Protein AF-A0A0A9DTB9-F1 (afdb_monomer_lite)

pLDDT: mean 77.85, std 17.96, range [36.03, 94.81]

Secondary structure (DSSP, 8-state):
---------HHHHHHHHHHHHHTT-HHHHHHHHHHHHHTT----HHHHHHHHHHHHHTT-HHHHHHHHHHHHHTTPPPPHHHHHHHHHHHHHHTS------------------PPPP--

Sequence (119 aa):
MINLKIGLTKEVYSSMICSYVKQGKLTEAESTFSSMKESSCFPDALTYTAMIKAYNDGGSWRRAWDLFKEMEGNGIQPDAIVCSSLMEALNKGSKPEKGPSVDGIHERETNSIEPAGLF

Structure (mmCIF, N/CA/C/O backbone):
data_AF-A0A0A9DTB9-F1
#
_entry.id   AF-A0A0A9DTB9-F1
#
loop_
_atom_site.group_PDB
_atom_site.id
_atom_site.type_symbol
_atom_site.label_atom_id
_atom_site.label_alt_id
_atom_site.label_comp_id
_atom_site.label_asym_id
_atom_site.label_entity_id
_atom_site.label_seq_id
_atom_site.pdbx_PDB_ins_code
_atom_site.Cartn_x
_atom_site.Cartn_y
_atom_site.Cartn_z
_atom_site.occupancy
_atom_site.B_iso_or_equiv
_atom_site.auth_seq_id
_atom_site.auth_comp_id
_atom_site.auth_asym_id
_atom_site.auth_atom_id
_atom_site.pdbx_PDB_model_num
ATOM 1 N N . MET A 1 1 ? 2.071 12.360 25.143 1.00 36.03 1 MET A N 1
ATOM 2 C CA . MET A 1 1 ? 1.745 11.622 23.903 1.00 36.03 1 MET A CA 1
ATOM 3 C C . MET A 1 1 ? 0.242 11.427 23.885 1.00 36.03 1 MET A C 1
ATOM 5 O O . MET A 1 1 ? -0.281 10.769 24.772 1.00 36.03 1 MET A O 1
ATOM 9 N N . ILE A 1 2 ? -0.462 12.107 22.985 1.00 39.75 2 ILE A N 1
ATOM 10 C CA . ILE A 1 2 ? -1.927 12.058 22.911 1.00 39.75 2 ILE A CA 1
ATOM 11 C C . ILE A 1 2 ? -2.345 10.689 22.364 1.00 39.75 2 ILE A C 1
ATOM 13 O O . ILE A 1 2 ? -2.246 10.437 21.169 1.00 39.75 2 ILE A O 1
ATOM 17 N N . ASN A 1 3 ? -2.777 9.796 23.257 1.00 39.53 3 ASN A N 1
ATOM 18 C CA . ASN A 1 3 ? -3.479 8.564 22.905 1.00 39.53 3 ASN A CA 1
ATOM 19 C C . ASN A 1 3 ? -4.946 8.927 22.651 1.00 39.53 3 ASN A C 1
ATOM 21 O O . ASN A 1 3 ? -5.807 8.800 23.519 1.00 39.53 3 ASN A O 1
ATOM 25 N N . LEU A 1 4 ? -5.210 9.491 21.476 1.00 44.91 4 LEU A N 1
ATOM 26 C CA . LEU A 1 4 ? -6.570 9.740 21.030 1.00 44.91 4 LEU A CA 1
ATOM 27 C C . LEU A 1 4 ? -7.071 8.464 20.362 1.00 44.91 4 LEU A C 1
ATOM 29 O O . LEU A 1 4 ? -6.733 8.181 19.218 1.00 44.91 4 LEU A O 1
ATOM 33 N N . LYS A 1 5 ? -7.929 7.729 21.080 1.00 47.00 5 LYS A N 1
ATOM 34 C CA . LYS A 1 5 ? -8.893 6.749 20.543 1.00 47.00 5 LYS A CA 1
ATOM 35 C C . LYS A 1 5 ? -9.927 7.414 19.610 1.00 47.00 5 LYS A C 1
ATOM 37 O O . LYS A 1 5 ? -11.109 7.087 19.641 1.00 47.00 5 LYS A O 1
ATOM 42 N N . ILE A 1 6 ? -9.510 8.387 18.805 1.00 53.94 6 ILE A N 1
ATOM 43 C CA . ILE A 1 6 ? -10.270 8.791 17.633 1.00 53.94 6 ILE A CA 1
ATOM 44 C C . ILE A 1 6 ? -9.983 7.677 16.635 1.00 53.94 6 ILE A C 1
ATOM 46 O O . ILE A 1 6 ? -8.832 7.507 16.239 1.00 53.94 6 ILE A O 1
ATOM 50 N N . GLY A 1 7 ? -10.992 6.873 16.296 1.00 59.19 7 GLY A N 1
ATOM 51 C CA . GLY A 1 7 ? -10.863 5.927 15.192 1.00 59.19 7 GLY A CA 1
ATOM 52 C C . GLY A 1 7 ? -10.369 6.705 13.979 1.00 59.19 7 GLY A C 1
ATOM 53 O O . GLY A 1 7 ? -11.055 7.617 13.517 1.00 59.19 7 GLY A O 1
ATOM 54 N N . LEU A 1 8 ? -9.138 6.429 13.548 1.00 70.38 8 LEU A N 1
ATOM 55 C CA . LEU A 1 8 ? -8.560 7.080 12.383 1.00 70.38 8 LEU A CA 1
ATOM 56 C C . LEU A 1 8 ? -9.489 6.795 11.210 1.00 70.38 8 LEU A C 1
ATOM 58 O O . LEU A 1 8 ? -9.809 5.641 10.925 1.00 70.38 8 LEU A O 1
ATOM 62 N N . THR A 1 9 ? -9.977 7.850 10.568 1.00 82.44 9 THR A N 1
ATOM 63 C CA . THR A 1 9 ? -10.880 7.675 9.437 1.00 82.44 9 THR A CA 1
ATOM 64 C C . THR A 1 9 ? -10.094 7.149 8.239 1.00 82.44 9 THR A C 1
ATOM 66 O O . THR A 1 9 ? -8.866 7.297 8.157 1.00 82.44 9 THR A O 1
ATOM 69 N N . LYS A 1 10 ? -10.800 6.548 7.277 1.00 84.88 10 LYS A N 1
ATOM 70 C CA . LYS A 1 10 ? -10.197 6.061 6.029 1.00 84.88 10 LYS A CA 1
ATOM 71 C C . LYS A 1 10 ? -9.364 7.144 5.330 1.00 84.88 10 LYS A C 1
ATOM 73 O O . LYS A 1 10 ? -8.307 6.846 4.783 1.00 84.88 10 LYS A O 1
ATOM 78 N N . GLU A 1 11 ? -9.792 8.405 5.402 1.00 85.25 11 GLU A N 1
ATOM 79 C CA . GLU A 1 11 ? -9.119 9.546 4.783 1.00 85.25 11 GLU A CA 1
ATOM 80 C C . GLU A 1 11 ? -7.773 9.838 5.451 1.00 85.25 11 GLU A C 1
ATOM 82 O O . GLU A 1 11 ? -6.805 10.164 4.761 1.00 85.25 11 GLU A O 1
ATOM 87 N N . VAL A 1 12 ? -7.683 9.690 6.778 1.00 88.50 12 VAL A N 1
ATOM 88 C CA . VAL A 1 12 ? -6.431 9.915 7.512 1.00 88.50 12 VAL A CA 1
ATOM 89 C C . VAL A 1 12 ? -5.427 8.813 7.189 1.00 88.50 12 VAL A C 1
ATOM 91 O O . VAL A 1 12 ? -4.283 9.124 6.862 1.00 88.50 12 VAL A O 1
ATOM 94 N N . TYR A 1 13 ? -5.853 7.545 7.187 1.00 91.06 13 TYR A N 1
ATOM 95 C CA . TYR A 1 13 ? -5.001 6.431 6.753 1.00 91.06 13 TYR A CA 1
ATOM 96 C C . TYR A 1 13 ? -4.501 6.621 5.321 1.00 91.06 13 TYR A C 1
ATOM 98 O O . TYR A 1 13 ? -3.292 6.598 5.087 1.00 91.06 13 TYR A O 1
ATOM 106 N N . SER A 1 14 ? -5.410 6.899 4.384 1.00 90.12 14 SER A N 1
ATOM 107 C CA . SER A 1 14 ? -5.077 7.117 2.970 1.00 90.12 14 SER A CA 1
ATOM 108 C C . SER A 1 14 ? -4.086 8.270 2.796 1.00 90.12 14 SER A C 1
ATOM 110 O O . SER A 1 14 ? -3.123 8.163 2.036 1.00 90.12 14 SER A O 1
ATOM 112 N N . SER A 1 15 ? -4.270 9.361 3.548 1.00 90.75 15 SER A N 1
ATOM 113 C CA . SER A 1 15 ? -3.383 10.530 3.516 1.00 90.75 15 SER A CA 1
ATOM 114 C C . SER A 1 15 ? -1.992 10.217 4.069 1.00 90.75 15 SER A C 1
ATOM 116 O O . SER A 1 15 ? -0.993 10.618 3.468 1.00 90.75 15 SER A O 1
ATOM 118 N N . MET A 1 16 ? -1.906 9.483 5.184 1.00 93.19 16 MET A N 1
ATOM 119 C CA . MET A 1 16 ? -0.631 9.048 5.762 1.00 93.19 16 MET A CA 1
ATOM 120 C C . MET A 1 16 ? 0.116 8.118 4.808 1.00 93.19 16 MET A C 1
ATOM 122 O O . MET A 1 16 ? 1.286 8.362 4.522 1.00 93.19 16 MET A O 1
ATOM 126 N N . ILE A 1 17 ? -0.569 7.118 4.245 1.00 93.94 17 ILE A N 1
ATOM 127 C CA . ILE A 1 17 ? 0.005 6.183 3.269 1.00 93.94 17 ILE A CA 1
ATOM 128 C C . ILE A 1 17 ? 0.527 6.949 2.055 1.00 93.94 17 ILE A C 1
ATOM 130 O O . ILE A 1 17 ? 1.703 6.836 1.720 1.00 93.94 17 ILE A O 1
ATOM 134 N N . CYS A 1 18 ? -0.294 7.810 1.446 1.00 92.06 18 CYS A N 1
ATOM 135 C CA . CYS A 1 18 ? 0.133 8.647 0.324 1.00 92.06 18 CYS A CA 1
ATOM 136 C C . CYS A 1 18 ? 1.359 9.505 0.668 1.00 92.06 18 CYS A C 1
ATOM 138 O O . CYS A 1 18 ? 2.259 9.663 -0.157 1.00 92.06 18 CYS A O 1
ATOM 140 N N . SER A 1 19 ? 1.398 10.077 1.873 1.00 94.50 19 SER A N 1
ATOM 141 C CA . SER A 1 19 ? 2.518 10.895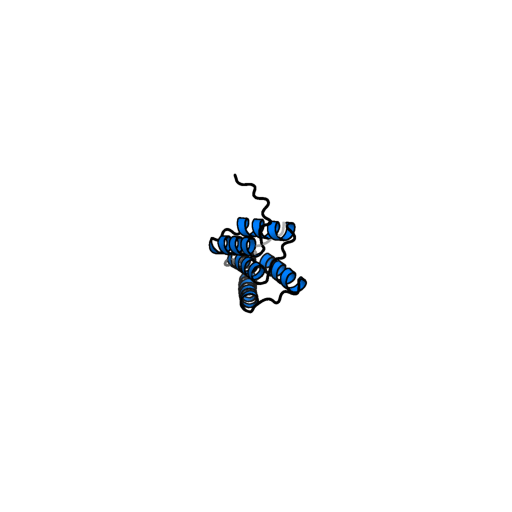 2.339 1.00 94.50 19 SER A CA 1
ATOM 142 C C . SER A 1 19 ? 3.801 10.078 2.508 1.00 94.50 19 SER A C 1
ATOM 144 O O . SER A 1 19 ? 4.862 10.515 2.062 1.00 94.50 19 SER A O 1
ATOM 146 N N . TYR A 1 20 ? 3.721 8.887 3.107 1.00 94.56 20 TYR A N 1
ATOM 147 C CA . TYR A 1 20 ? 4.870 7.997 3.276 1.00 94.56 20 TYR A CA 1
ATOM 148 C C . TYR A 1 20 ? 5.388 7.472 1.938 1.00 94.56 20 TYR A C 1
ATOM 150 O O . TYR A 1 20 ? 6.592 7.532 1.692 1.00 94.56 20 TYR A O 1
ATOM 158 N N . VAL A 1 21 ? 4.490 7.073 1.033 1.00 93.12 21 VAL A N 1
ATOM 159 C CA . VAL A 1 21 ? 4.840 6.650 -0.330 1.00 93.12 21 VAL A CA 1
ATOM 160 C C . VAL A 1 21 ? 5.575 7.764 -1.078 1.00 93.12 21 VAL A C 1
ATOM 162 O O . VAL A 1 21 ? 6.635 7.523 -1.647 1.00 93.12 21 VAL A O 1
ATOM 165 N N . LYS A 1 22 ? 5.0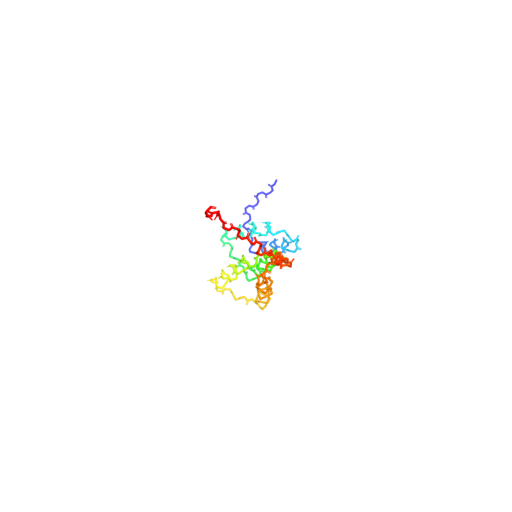86 9.011 -1.012 1.00 90.81 22 LYS A N 1
ATOM 166 C CA . LYS A 1 22 ? 5.766 10.173 -1.622 1.00 90.81 22 LYS A CA 1
ATOM 167 C C . LYS A 1 22 ? 7.152 10.448 -1.034 1.00 90.81 22 LYS A C 1
ATOM 169 O O . LYS A 1 22 ? 8.001 10.995 -1.727 1.00 90.81 22 LYS A O 1
ATOM 174 N N . GLN A 1 23 ? 7.373 10.092 0.229 1.00 92.56 23 GLN A N 1
ATOM 175 C CA . GLN A 1 23 ? 8.665 10.217 0.907 1.00 92.56 23 GLN A CA 1
ATOM 176 C C . GLN A 1 23 ? 9.584 9.001 0.691 1.00 92.56 23 GLN A C 1
ATOM 178 O O . GLN A 1 23 ? 10.690 8.996 1.223 1.00 92.56 23 GLN A O 1
ATOM 183 N N . GLY A 1 24 ? 9.141 7.962 -0.029 1.00 90.56 24 GLY A N 1
ATOM 184 C CA . GLY A 1 24 ? 9.885 6.705 -0.183 1.00 90.56 24 GLY A CA 1
ATOM 185 C C . GLY A 1 24 ? 9.952 5.853 1.092 1.00 90.56 24 GLY A C 1
ATOM 186 O O . GLY A 1 24 ? 10.739 4.913 1.172 1.00 90.56 24 GLY A O 1
ATOM 187 N N . LYS A 1 25 ? 9.131 6.168 2.098 1.00 93.44 25 LYS A N 1
ATOM 188 C CA . LYS A 1 25 ? 9.067 5.488 3.399 1.00 93.44 25 LYS A CA 1
ATOM 189 C C . LYS A 1 25 ? 8.142 4.275 3.326 1.00 93.44 25 LYS A C 1
ATOM 191 O O . LYS A 1 25 ? 7.023 4.292 3.839 1.00 93.44 25 LYS A O 1
ATOM 196 N N . LEU A 1 26 ? 8.580 3.246 2.599 1.00 92.69 26 LEU A N 1
ATOM 197 C CA . LEU A 1 26 ? 7.748 2.075 2.306 1.00 92.69 26 LEU A CA 1
ATOM 198 C C . LEU A 1 26 ? 7.361 1.305 3.577 1.00 92.69 26 LEU A C 1
ATOM 200 O O . LEU A 1 26 ? 6.202 0.931 3.717 1.00 92.69 26 LEU A O 1
ATOM 204 N N . THR A 1 27 ? 8.281 1.143 4.528 1.00 93.31 27 THR A N 1
ATOM 205 C CA . THR A 1 27 ? 8.028 0.427 5.790 1.00 93.31 27 THR A CA 1
ATOM 206 C C . THR A 1 27 ? 6.913 1.084 6.610 1.00 93.31 27 THR A C 1
ATOM 208 O O . THR A 1 27 ? 6.013 0.411 7.113 1.00 93.31 27 THR A O 1
ATOM 211 N N . GLU A 1 28 ? 6.925 2.413 6.730 1.00 94.00 28 GLU A N 1
ATOM 212 C CA . GLU A 1 28 ? 5.884 3.166 7.429 1.00 94.00 28 GLU A CA 1
ATOM 213 C C . GLU A 1 28 ? 4.543 3.107 6.687 1.00 94.00 28 GLU A C 1
ATOM 215 O O . GLU A 1 28 ? 3.490 3.003 7.324 1.00 94.00 28 GLU A O 1
ATOM 220 N N . ALA A 1 29 ? 4.567 3.114 5.349 1.00 94.75 29 ALA A N 1
ATOM 221 C CA . ALA A 1 29 ? 3.373 2.915 4.532 1.00 94.75 29 ALA A CA 1
ATOM 222 C C . ALA A 1 29 ? 2.769 1.511 4.738 1.00 94.75 29 ALA A C 1
ATOM 224 O O . ALA A 1 29 ? 1.567 1.403 4.971 1.00 94.75 29 ALA A O 1
ATOM 225 N N . GLU A 1 30 ? 3.589 0.455 4.742 1.00 94.81 30 GLU A N 1
ATOM 226 C CA . GLU A 1 30 ? 3.176 -0.932 5.013 1.00 94.81 30 GLU A CA 1
ATOM 227 C C . GLU A 1 30 ? 2.574 -1.092 6.413 1.00 94.81 30 GLU A C 1
ATOM 229 O O . GLU A 1 30 ? 1.500 -1.683 6.567 1.00 94.81 30 GLU A O 1
ATOM 234 N N . SER A 1 31 ? 3.229 -0.528 7.432 1.00 94.50 31 SER A N 1
ATOM 235 C CA . SER A 1 31 ? 2.722 -0.552 8.807 1.00 94.50 31 SER A CA 1
ATOM 236 C C . SER A 1 31 ? 1.369 0.153 8.902 1.00 94.50 31 SER A C 1
ATOM 238 O O . SER A 1 31 ? 0.440 -0.377 9.504 1.00 94.50 31 SER A O 1
ATOM 240 N N . THR A 1 32 ? 1.235 1.323 8.273 1.00 93.62 32 THR A N 1
ATOM 241 C CA . THR A 1 32 ? -0.008 2.106 8.285 1.00 93.62 32 THR A CA 1
ATOM 242 C C . THR A 1 32 ? -1.137 1.382 7.549 1.00 93.62 32 THR A C 1
ATOM 244 O O . THR A 1 32 ? -2.269 1.349 8.028 1.00 93.62 32 THR A O 1
ATOM 247 N N . PHE A 1 33 ? -0.831 0.765 6.408 1.00 93.62 33 PHE A N 1
ATOM 248 C CA . PHE A 1 33 ? -1.773 -0.031 5.625 1.00 93.62 33 PHE A CA 1
ATOM 249 C C . PHE A 1 33 ? -2.250 -1.279 6.383 1.00 93.62 33 PHE A C 1
ATOM 251 O O . PHE A 1 33 ? -3.433 -1.612 6.347 1.00 93.62 33 PHE A O 1
ATOM 258 N N . SER A 1 34 ? -1.360 -1.929 7.135 1.00 92.62 34 SER A N 1
ATOM 259 C CA . SER A 1 34 ? -1.716 -3.067 7.992 1.00 92.62 34 SER A CA 1
ATOM 260 C C . SER A 1 34 ? -2.630 -2.632 9.140 1.00 92.62 34 SER A C 1
ATOM 262 O O . SER A 1 34 ? -3.703 -3.205 9.323 1.00 92.62 34 SER A O 1
ATOM 264 N N . SER A 1 35 ? -2.286 -1.540 9.833 1.00 91.25 35 SER A N 1
ATOM 265 C CA . SER A 1 35 ? -3.129 -0.974 10.895 1.00 91.25 35 SER A CA 1
ATOM 266 C C . SER A 1 35 ? -4.508 -0.533 10.394 1.00 91.25 35 SER A C 1
ATOM 268 O O . SER A 1 35 ? -5.489 -0.642 11.129 1.00 91.25 35 SER A O 1
ATOM 270 N N . MET A 1 36 ? -4.602 -0.048 9.150 1.00 91.25 36 MET A N 1
ATOM 271 C CA . MET A 1 36 ? -5.873 0.291 8.508 1.00 91.25 36 MET A CA 1
ATOM 272 C C . MET A 1 36 ? -6.778 -0.949 8.402 1.00 91.25 36 MET A C 1
ATOM 274 O O . MET A 1 36 ? -7.916 -0.917 8.876 1.00 91.25 36 MET A O 1
ATOM 278 N N . LYS A 1 37 ? -6.249 -2.066 7.880 1.00 88.88 37 LYS A N 1
ATOM 279 C CA . LYS A 1 37 ? -6.981 -3.340 7.763 1.00 88.88 37 LYS A CA 1
ATOM 280 C C . LYS A 1 37 ? -7.390 -3.913 9.123 1.00 88.88 37 LYS A C 1
ATOM 282 O O . LYS A 1 37 ? -8.535 -4.324 9.291 1.00 88.88 37 LYS A O 1
ATOM 287 N N . GLU A 1 38 ? -6.484 -3.900 10.102 1.00 90.06 38 GLU A N 1
ATOM 288 C CA . GLU A 1 38 ? -6.749 -4.370 11.473 1.00 90.06 38 GLU A CA 1
ATOM 289 C C . GLU A 1 38 ? -7.850 -3.558 12.167 1.00 90.06 38 GLU A C 1
ATOM 291 O O . GLU A 1 38 ? -8.652 -4.098 12.928 1.00 90.06 38 GLU A O 1
ATOM 296 N N . SER A 1 39 ? -7.944 -2.265 11.851 1.00 83.94 39 SER A N 1
ATOM 297 C CA . SER A 1 39 ? -8.968 -1.362 12.386 1.00 83.94 39 SER A CA 1
ATOM 298 C C . SER A 1 39 ? -10.325 -1.495 11.681 1.00 83.94 39 SER A C 1
ATOM 300 O O . SER A 1 39 ? -11.180 -0.625 11.839 1.00 83.94 39 SER A O 1
ATOM 302 N N . SER A 1 40 ? -10.532 -2.549 10.876 1.00 81.88 40 SER A N 1
ATOM 303 C CA . SER A 1 40 ? -11.722 -2.745 10.026 1.00 81.88 40 SER A CA 1
ATOM 304 C C . SER A 1 40 ? -12.012 -1.562 9.090 1.00 81.88 40 SER A C 1
ATOM 306 O O . SER A 1 40 ? -13.141 -1.369 8.637 1.00 81.88 40 SER A O 1
ATOM 308 N N . CYS A 1 41 ? -10.991 -0.753 8.793 1.00 83.88 41 CYS A N 1
ATOM 309 C CA . CYS A 1 41 ? -11.063 0.305 7.799 1.00 83.88 41 CYS A CA 1
ATOM 310 C C . CYS A 1 41 ? -10.576 -0.288 6.479 1.00 83.88 41 CYS A C 1
ATOM 312 O O . CYS A 1 41 ? -9.396 -0.576 6.315 1.00 83.88 41 CYS A O 1
ATOM 314 N N . PHE A 1 42 ? -11.481 -0.516 5.534 1.00 84.25 42 PHE A N 1
ATOM 315 C CA . PHE A 1 42 ? -11.099 -1.149 4.275 1.00 84.25 42 PHE A CA 1
ATOM 316 C C . PHE A 1 42 ? -10.365 -0.162 3.362 1.00 84.25 42 PHE A C 1
ATOM 318 O O . PHE A 1 42 ? -10.851 0.961 3.185 1.00 84.25 42 PHE A O 1
ATOM 325 N N . PRO A 1 43 ? -9.213 -0.551 2.784 1.00 88.88 43 PRO A N 1
ATOM 326 C CA . PRO A 1 43 ? -8.517 0.283 1.818 1.00 88.88 43 PRO A CA 1
ATOM 327 C C . PRO A 1 43 ? -9.391 0.537 0.590 1.00 88.88 43 PRO A C 1
ATOM 329 O O . PRO A 1 43 ? -10.088 -0.359 0.113 1.00 88.88 43 PRO A O 1
ATOM 332 N N . ASP A 1 44 ? -9.344 1.761 0.077 1.00 88.56 44 ASP A N 1
ATOM 333 C CA . ASP A 1 44 ? -10.025 2.151 -1.153 1.00 88.56 44 ASP A CA 1
ATOM 334 C C . ASP A 1 44 ? -9.090 2.061 -2.370 1.00 88.56 44 ASP A C 1
ATOM 336 O O . ASP A 1 44 ? -7.906 1.728 -2.255 1.00 88.56 44 ASP A O 1
ATOM 340 N N . ALA A 1 45 ? -9.627 2.367 -3.554 1.00 89.25 45 ALA A N 1
ATOM 341 C CA . ALA A 1 45 ? -8.861 2.334 -4.797 1.00 89.25 45 ALA A CA 1
ATOM 342 C C . ALA A 1 45 ? -7.599 3.204 -4.728 1.00 89.25 45 ALA A C 1
ATOM 344 O O . ALA A 1 45 ? -6.527 2.759 -5.125 1.00 89.25 45 ALA A O 1
ATOM 345 N N . LEU A 1 46 ? -7.704 4.410 -4.157 1.00 88.81 46 LEU A N 1
ATOM 346 C CA . LEU A 1 46 ? -6.572 5.322 -4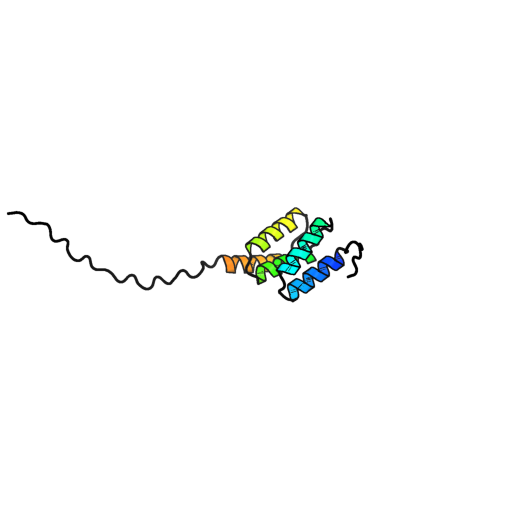.006 1.00 88.81 46 LEU A CA 1
ATOM 347 C C . LEU A 1 46 ? -5.461 4.695 -3.154 1.00 88.81 46 LEU A C 1
ATOM 349 O O . LEU A 1 46 ? -4.283 4.777 -3.508 1.00 88.81 46 LEU A O 1
ATOM 353 N N . THR A 1 47 ? -5.836 4.055 -2.048 1.00 91.50 47 THR A N 1
ATOM 354 C CA . THR A 1 47 ? -4.896 3.421 -1.124 1.00 91.50 47 THR A CA 1
ATOM 355 C C . THR A 1 47 ? -4.174 2.243 -1.776 1.00 91.50 47 THR A C 1
ATOM 357 O O . THR A 1 47 ? -2.947 2.152 -1.685 1.00 91.50 47 THR A O 1
ATOM 360 N N . TYR A 1 48 ? -4.904 1.370 -2.480 1.00 93.19 48 TYR A N 1
ATOM 361 C CA . TYR A 1 48 ? -4.301 0.271 -3.239 1.00 93.19 48 TYR A CA 1
ATOM 362 C C . TYR A 1 48 ? -3.362 0.789 -4.329 1.00 93.19 48 TYR A C 1
ATOM 364 O O . TYR A 1 48 ? -2.212 0.353 -4.392 1.00 93.19 48 TYR A O 1
ATOM 372 N N . THR A 1 49 ? -3.803 1.763 -5.133 1.00 91.44 49 THR A N 1
ATOM 373 C CA . THR A 1 49 ? -2.984 2.365 -6.195 1.00 91.44 49 THR A CA 1
ATOM 374 C C . THR A 1 49 ? -1.679 2.938 -5.638 1.00 91.44 49 THR A C 1
ATOM 376 O O . THR A 1 49 ? -0.609 2.703 -6.205 1.00 91.44 49 THR A O 1
ATOM 379 N N . ALA A 1 50 ? -1.733 3.641 -4.501 1.00 92.44 50 ALA A N 1
ATOM 380 C CA . ALA A 1 50 ? -0.547 4.196 -3.854 1.00 92.44 50 ALA A CA 1
ATOM 381 C C . ALA A 1 50 ? 0.444 3.104 -3.415 1.00 92.44 50 ALA A C 1
ATOM 383 O O . ALA A 1 50 ? 1.634 3.210 -3.713 1.00 92.44 50 ALA A O 1
ATOM 384 N N . MET A 1 51 ? -0.037 2.044 -2.755 1.00 94.75 51 MET A N 1
ATOM 385 C CA . MET A 1 51 ? 0.814 0.939 -2.299 1.00 94.75 51 MET A CA 1
ATOM 386 C C . MET A 1 51 ? 1.416 0.159 -3.472 1.00 94.75 51 MET A C 1
ATOM 388 O O . MET A 1 51 ? 2.620 -0.083 -3.487 1.00 94.75 51 MET A O 1
ATOM 392 N N . ILE A 1 52 ? 0.614 -0.189 -4.484 1.00 92.69 52 ILE A N 1
ATOM 393 C CA . ILE A 1 52 ? 1.075 -0.916 -5.679 1.00 92.69 52 ILE A CA 1
ATOM 394 C C . ILE A 1 52 ? 2.189 -0.137 -6.381 1.00 92.69 52 ILE A C 1
ATOM 396 O O . ILE A 1 52 ? 3.228 -0.708 -6.721 1.00 92.69 52 ILE A O 1
ATOM 400 N N . LYS A 1 53 ? 2.007 1.177 -6.558 1.00 89.94 53 LYS A N 1
ATOM 401 C CA . LYS A 1 53 ? 3.045 2.037 -7.127 1.00 89.94 53 LYS A CA 1
ATOM 402 C C . LYS A 1 53 ? 4.313 2.020 -6.273 1.00 89.94 53 LYS A C 1
ATOM 404 O O . LYS A 1 53 ? 5.394 1.822 -6.816 1.00 89.94 53 LYS A O 1
ATOM 409 N N . ALA A 1 54 ? 4.181 2.154 -4.955 1.00 91.81 54 ALA A N 1
ATOM 410 C CA . ALA A 1 54 ? 5.321 2.146 -4.043 1.00 91.81 54 ALA A CA 1
ATOM 411 C C . ALA A 1 54 ? 6.135 0.842 -4.126 1.00 91.81 54 ALA A C 1
ATOM 413 O O . ALA A 1 54 ? 7.364 0.881 -4.149 1.00 91.81 54 ALA A O 1
ATOM 414 N N . TYR A 1 55 ? 5.469 -0.312 -4.233 1.00 91.62 55 TYR A N 1
ATOM 415 C CA . TYR A 1 55 ? 6.152 -1.594 -4.423 1.00 91.62 55 TYR A CA 1
ATOM 416 C C . TYR A 1 55 ? 6.843 -1.710 -5.777 1.00 91.62 55 TYR A C 1
ATOM 418 O O . TYR A 1 55 ? 7.952 -2.239 -5.840 1.00 91.62 55 TYR A O 1
ATOM 426 N N . ASN A 1 56 ? 6.219 -1.217 -6.848 1.00 88.31 56 ASN A N 1
ATOM 427 C CA . ASN A 1 56 ? 6.835 -1.196 -8.174 1.00 88.31 56 ASN A CA 1
ATOM 428 C C . ASN A 1 56 ? 8.077 -0.294 -8.202 1.00 88.31 56 ASN A C 1
ATOM 430 O O . ASN A 1 56 ? 9.118 -0.713 -8.711 1.00 88.31 56 ASN A O 1
ATOM 434 N N . ASP A 1 57 ? 7.995 0.893 -7.596 1.00 85.50 57 ASP A N 1
ATOM 435 C CA . ASP A 1 57 ? 9.116 1.831 -7.466 1.00 85.50 57 ASP A CA 1
ATOM 436 C C . ASP A 1 57 ? 10.247 1.232 -6.604 1.00 85.50 57 ASP A C 1
ATOM 438 O O . ASP A 1 57 ? 11.426 1.425 -6.897 1.00 85.50 57 ASP A O 1
ATOM 442 N N . GLY A 1 58 ? 9.899 0.432 -5.590 1.00 84.75 58 GLY A N 1
ATOM 443 C CA . GLY A 1 58 ? 10.834 -0.337 -4.761 1.00 84.75 58 GLY A CA 1
ATOM 444 C C . GLY A 1 58 ? 11.331 -1.654 -5.376 1.00 84.75 58 GLY A C 1
ATOM 445 O O . GLY A 1 58 ? 11.963 -2.445 -4.678 1.00 84.75 58 GLY A O 1
ATOM 446 N N . GLY A 1 59 ? 11.016 -1.949 -6.645 1.00 85.00 59 GLY A N 1
ATOM 447 C CA . GLY A 1 59 ? 11.450 -3.169 -7.346 1.00 85.00 59 GLY A CA 1
ATOM 448 C C . GLY A 1 59 ? 10.771 -4.467 -6.886 1.00 85.00 59 GLY A C 1
ATOM 449 O O . GLY A 1 59 ? 11.104 -5.554 -7.356 1.00 85.00 59 GLY A O 1
ATOM 450 N N . SER A 1 60 ? 9.785 -4.375 -5.996 1.00 87.69 60 SER A N 1
ATOM 451 C CA . SER A 1 60 ? 9.069 -5.506 -5.401 1.00 87.69 60 SER A CA 1
ATOM 452 C C . SER A 1 60 ? 7.795 -5.846 -6.181 1.00 87.69 60 SER A C 1
ATOM 454 O O . SER A 1 60 ? 6.700 -5.895 -5.619 1.00 87.69 60 SER A O 1
ATOM 456 N N . TRP A 1 61 ? 7.931 -6.119 -7.484 1.00 85.94 61 TRP A N 1
ATOM 457 C CA . TRP A 1 61 ? 6.795 -6.356 -8.392 1.00 85.94 61 TRP A CA 1
ATOM 458 C C . TRP A 1 61 ? 5.858 -7.485 -7.933 1.00 85.94 61 TRP A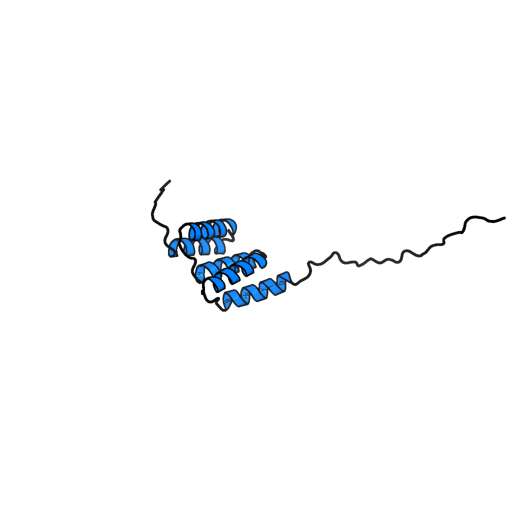 C 1
ATOM 460 O O . TRP A 1 61 ? 4.657 -7.425 -8.175 1.00 85.94 61 TRP A O 1
ATOM 470 N N . ARG A 1 62 ? 6.382 -8.502 -7.232 1.00 89.25 62 ARG A N 1
ATOM 471 C CA . ARG A 1 62 ? 5.574 -9.608 -6.688 1.00 89.25 62 ARG A CA 1
ATOM 472 C C . ARG A 1 62 ? 4.567 -9.117 -5.647 1.00 89.25 62 ARG A C 1
ATOM 474 O O . ARG A 1 62 ? 3.392 -9.430 -5.756 1.00 89.25 62 ARG A O 1
ATOM 481 N N . ARG A 1 63 ? 5.003 -8.269 -4.708 1.00 91.06 63 ARG A N 1
ATOM 482 C CA . ARG A 1 63 ? 4.110 -7.666 -3.701 1.00 91.06 63 ARG A CA 1
ATOM 483 C C . ARG A 1 63 ? 3.085 -6.735 -4.344 1.00 91.06 63 ARG A C 1
ATOM 485 O O . ARG A 1 63 ? 1.930 -6.711 -3.931 1.00 91.06 63 ARG A O 1
ATOM 492 N N . ALA A 1 64 ? 3.497 -5.997 -5.377 1.00 91.56 64 ALA A N 1
ATOM 493 C CA . ALA A 1 64 ? 2.588 -5.171 -6.165 1.00 91.56 64 ALA A CA 1
ATOM 494 C C . ALA A 1 64 ? 1.497 -6.020 -6.847 1.00 91.56 64 ALA A C 1
ATOM 496 O O . ALA A 1 64 ? 0.327 -5.642 -6.844 1.00 91.56 64 ALA A O 1
ATOM 497 N N . TRP A 1 65 ? 1.869 -7.184 -7.386 1.00 90.62 65 TRP A N 1
ATOM 498 C CA . TRP A 1 65 ? 0.942 -8.138 -7.993 1.00 90.62 65 TRP A CA 1
ATOM 499 C C . TRP A 1 65 ? -0.013 -8.775 -6.974 1.00 90.62 65 TRP A C 1
ATOM 501 O O . TRP A 1 65 ? -1.210 -8.876 -7.238 1.00 90.62 65 TRP A O 1
ATOM 511 N N . ASP A 1 66 ? 0.482 -9.148 -5.794 1.00 93.12 66 ASP A N 1
ATOM 512 C CA . ASP A 1 66 ? -0.355 -9.703 -4.725 1.00 93.12 66 ASP A CA 1
ATOM 513 C C . ASP A 1 66 ? -1.425 -8.692 -4.277 1.00 93.12 66 ASP A C 1
ATOM 515 O O . ASP A 1 66 ? -2.599 -9.038 -4.134 1.00 93.12 66 ASP A O 1
ATOM 519 N N . LEU A 1 67 ? -1.053 -7.414 -4.149 1.00 93.19 67 LEU A N 1
ATOM 520 C CA . LEU A 1 67 ? -1.989 -6.328 -3.839 1.00 93.19 67 LEU A CA 1
ATOM 521 C C . LEU A 1 67 ? -2.989 -6.044 -4.950 1.00 93.19 67 LEU A C 1
ATOM 523 O O . LEU A 1 67 ? -4.138 -5.720 -4.664 1.00 93.19 67 LEU A O 1
ATOM 527 N N . PHE A 1 68 ? -2.576 -6.170 -6.208 1.00 92.62 68 PHE A N 1
ATOM 528 C CA . PHE A 1 68 ? -3.495 -6.086 -7.336 1.00 92.62 68 PHE A CA 1
ATOM 529 C C . PHE A 1 68 ? -4.560 -7.183 -7.260 1.00 92.62 68 PHE A C 1
ATOM 531 O O . PHE A 1 68 ? -5.747 -6.906 -7.419 1.00 92.62 68 PHE A O 1
ATOM 538 N N . LYS A 1 69 ? -4.160 -8.418 -6.938 1.00 93.19 69 LYS A N 1
ATOM 539 C CA . LYS A 1 69 ? -5.103 -9.525 -6.747 1.00 93.19 69 LYS A CA 1
ATOM 540 C C . LYS A 1 69 ? -6.023 -9.324 -5.555 1.00 93.19 69 LYS A C 1
ATOM 542 O O . LYS A 1 69 ? -7.208 -9.636 -5.654 1.00 93.19 69 LYS A O 1
ATOM 547 N N . GLU A 1 70 ? -5.514 -8.764 -4.465 1.00 93.44 70 GLU A N 1
ATOM 548 C CA . GLU A 1 70 ? -6.345 -8.377 -3.328 1.00 93.44 70 GLU A CA 1
ATOM 549 C C . GLU A 1 70 ? -7.367 -7.290 -3.708 1.00 93.44 70 GLU A C 1
ATOM 551 O O . GLU A 1 70 ? -8.539 -7.389 -3.345 1.00 93.44 70 GLU A O 1
ATOM 556 N N . MET A 1 71 ? -6.951 -6.279 -4.475 1.00 92.88 71 MET A N 1
ATOM 557 C CA . MET A 1 71 ? -7.819 -5.208 -4.968 1.00 92.88 71 MET A CA 1
ATOM 558 C C . MET A 1 71 ? -8.965 -5.763 -5.833 1.00 92.88 71 MET A C 1
ATOM 560 O O . MET A 1 71 ? -10.128 -5.453 -5.567 1.00 92.88 71 MET A O 1
ATOM 564 N N . GLU A 1 72 ? -8.656 -6.645 -6.794 1.00 91.94 72 GLU A N 1
ATOM 565 C CA . GLU A 1 72 ? -9.660 -7.338 -7.619 1.00 91.94 72 GLU A CA 1
ATOM 566 C C . GLU A 1 72 ? -10.596 -8.212 -6.769 1.00 91.94 72 GLU A C 1
ATOM 568 O O . GLU A 1 72 ? -11.815 -8.171 -6.943 1.00 91.94 72 GLU A O 1
ATOM 573 N N . GLY A 1 73 ? -10.043 -8.982 -5.824 1.00 92.62 73 GLY A N 1
ATOM 574 C CA . GLY A 1 73 ? -10.808 -9.863 -4.935 1.00 92.62 73 GLY A CA 1
ATOM 575 C C . GLY A 1 73 ? -11.783 -9.114 -4.023 1.00 92.62 73 GLY A C 1
ATOM 576 O O . GLY A 1 73 ? -12.844 -9.639 -3.691 1.00 92.62 73 GLY A O 1
ATOM 577 N N . ASN A 1 74 ? -11.466 -7.863 -3.685 1.00 89.50 74 ASN A N 1
ATOM 578 C CA . ASN A 1 74 ? -12.335 -6.963 -2.928 1.00 89.50 74 ASN A CA 1
ATOM 579 C C . ASN A 1 74 ? -13.349 -6.206 -3.809 1.00 89.50 74 ASN A C 1
ATOM 581 O O . ASN A 1 74 ? -14.063 -5.335 -3.311 1.00 89.50 74 ASN A O 1
ATOM 585 N N . GLY A 1 75 ? -13.422 -6.508 -5.110 1.00 89.88 75 GLY A N 1
ATOM 586 C CA . GLY A 1 75 ? -14.343 -5.863 -6.050 1.00 89.88 75 GLY A CA 1
ATOM 587 C C . GLY A 1 75 ? -13.974 -4.417 -6.392 1.00 89.88 75 GLY A C 1
ATOM 588 O O . GLY A 1 75 ? -14.813 -3.671 -6.896 1.00 89.88 75 GLY A O 1
ATOM 589 N N . ILE A 1 76 ? -12.736 -4.002 -6.115 1.00 90.88 76 ILE A N 1
ATOM 590 C CA . ILE A 1 76 ? -12.248 -2.658 -6.412 1.00 90.88 76 ILE A CA 1
ATOM 591 C C . ILE A 1 76 ? -11.591 -2.691 -7.789 1.00 90.88 76 ILE A C 1
ATOM 593 O O . ILE A 1 76 ? -10.653 -3.447 -8.028 1.00 90.88 76 ILE A O 1
ATOM 597 N N . GLN A 1 77 ? -12.085 -1.865 -8.710 1.00 87.62 77 GLN A N 1
ATOM 598 C CA . GLN A 1 77 ? -11.585 -1.868 -10.078 1.00 87.62 77 GLN A CA 1
ATOM 599 C C . GLN A 1 77 ? -10.214 -1.174 -10.159 1.00 87.62 77 GLN A C 1
ATOM 601 O O . GLN A 1 77 ? -10.120 0.005 -9.804 1.00 87.62 77 GLN A O 1
ATOM 606 N N . PRO A 1 78 ? -9.157 -1.866 -10.622 1.00 84.50 78 PRO A N 1
ATOM 607 C CA . PRO A 1 78 ? -7.862 -1.243 -10.856 1.00 84.50 78 PRO A CA 1
ATOM 608 C C . PRO A 1 7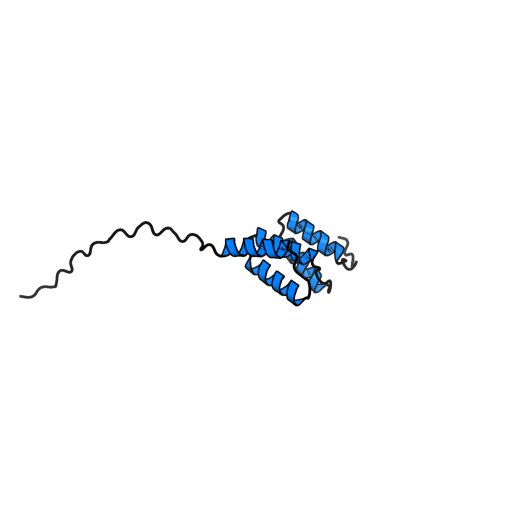8 ? -7.964 -0.192 -11.961 1.00 84.50 78 PRO A C 1
ATOM 610 O O . PRO A 1 78 ? -8.615 -0.400 -12.987 1.00 84.50 78 PRO A O 1
ATOM 613 N N . ASP A 1 79 ? -7.315 0.950 -11.745 1.00 83.81 79 ASP A N 1
ATOM 614 C CA . ASP A 1 79 ? -7.259 2.019 -12.735 1.00 83.81 79 ASP A CA 1
ATOM 615 C C . ASP A 1 79 ? -6.165 1.761 -13.793 1.00 83.81 79 ASP A C 1
ATOM 617 O O . ASP A 1 79 ? -5.329 0.855 -13.689 1.00 83.81 79 ASP A O 1
ATOM 621 N N . ALA A 1 80 ? -6.156 2.579 -14.849 1.00 83.19 80 ALA A N 1
ATOM 622 C CA . ALA A 1 80 ? -5.157 2.474 -15.911 1.00 83.19 80 ALA A CA 1
ATOM 623 C C . ALA A 1 80 ? -3.717 2.697 -15.407 1.00 83.19 80 ALA A C 1
ATOM 625 O O . ALA A 1 80 ? -2.774 2.184 -16.016 1.00 83.19 80 ALA A O 1
ATOM 626 N N . ILE A 1 81 ? -3.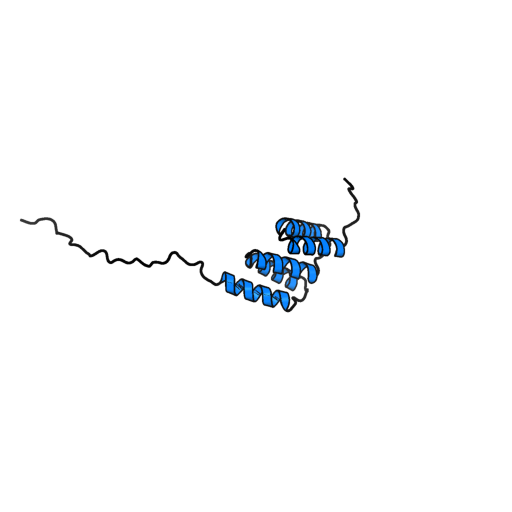537 3.440 -14.308 1.00 80.19 81 ILE A N 1
ATOM 627 C CA . ILE A 1 81 ? -2.225 3.724 -13.717 1.00 80.19 81 ILE A CA 1
ATOM 628 C C . ILE A 1 81 ? -1.672 2.441 -13.098 1.00 80.19 81 ILE A C 1
ATOM 630 O O . ILE A 1 81 ? -0.555 2.050 -13.427 1.00 80.19 81 ILE A O 1
ATOM 634 N N . VAL A 1 82 ? -2.469 1.742 -12.288 1.00 82.62 82 VAL A N 1
ATOM 635 C CA . VAL A 1 82 ? -2.131 0.448 -11.681 1.00 82.62 82 VAL A CA 1
ATOM 636 C C . VAL A 1 82 ? -1.731 -0.568 -12.747 1.00 82.62 82 VAL A C 1
ATOM 638 O O . VAL A 1 82 ? -0.653 -1.160 -12.663 1.00 82.62 82 VAL A O 1
ATOM 641 N N . CYS A 1 83 ? -2.558 -0.727 -13.783 1.00 83.62 83 CYS A N 1
ATOM 642 C CA . CYS A 1 83 ? -2.283 -1.660 -14.875 1.00 83.62 83 CYS A CA 1
ATOM 643 C C . CYS A 1 83 ? -0.979 -1.315 -15.613 1.00 83.62 83 CYS A C 1
ATOM 645 O O . CYS A 1 83 ? -0.162 -2.199 -15.875 1.00 83.62 83 CYS A O 1
ATOM 647 N N . SER A 1 84 ? -0.748 -0.031 -15.904 1.00 84.81 84 SER A N 1
ATOM 648 C CA . SER A 1 84 ? 0.476 0.428 -16.575 1.00 84.81 84 SER A CA 1
ATOM 649 C C . SER A 1 84 ? 1.720 0.190 -15.715 1.00 84.81 84 SER A C 1
ATOM 651 O O . SER A 1 84 ? 2.726 -0.318 -16.210 1.00 84.81 84 SER A O 1
ATOM 653 N N . SER A 1 85 ? 1.645 0.493 -14.415 1.00 82.06 85 SER A N 1
ATOM 654 C CA . SER A 1 85 ? 2.751 0.285 -13.478 1.00 82.06 85 SER A CA 1
ATOM 655 C C . SER A 1 85 ? 3.113 -1.194 -13.321 1.00 82.06 85 SER A C 1
ATOM 657 O O . SER A 1 85 ? 4.295 -1.529 -13.278 1.00 82.06 85 SER A O 1
ATOM 659 N N . LEU A 1 86 ? 2.125 -2.093 -13.286 1.00 84.12 86 LEU A N 1
ATOM 660 C CA . LEU A 1 86 ? 2.376 -3.537 -13.220 1.00 84.12 86 LEU A CA 1
ATOM 661 C C . LEU A 1 86 ? 3.026 -4.071 -14.499 1.00 84.12 86 LEU A C 1
ATOM 663 O O . LEU A 1 86 ? 3.966 -4.858 -14.415 1.00 84.12 86 LEU A O 1
ATOM 667 N N . MET A 1 87 ? 2.582 -3.619 -15.675 1.00 84.12 87 MET A N 1
ATOM 668 C CA . MET A 1 87 ? 3.199 -3.996 -16.954 1.00 84.12 87 MET A CA 1
ATOM 669 C C . MET A 1 87 ? 4.670 -3.563 -17.022 1.00 84.12 87 MET A C 1
ATOM 671 O O . MET A 1 87 ? 5.532 -4.339 -17.441 1.00 84.12 87 MET A O 1
ATOM 675 N N . GLU A 1 88 ? 4.980 -2.349 -16.560 1.00 82.31 88 GLU A N 1
ATOM 676 C CA . GLU A 1 88 ? 6.358 -1.861 -16.476 1.00 82.31 88 GLU A CA 1
ATOM 677 C C . GLU A 1 88 ? 7.203 -2.700 -15.502 1.00 82.31 88 GLU A C 1
ATOM 679 O O . GLU A 1 88 ? 8.332 -3.085 -15.824 1.00 82.31 88 GLU A O 1
ATOM 684 N N . ALA A 1 89 ? 6.655 -3.022 -14.330 1.00 79.62 89 ALA A N 1
ATOM 685 C CA . ALA A 1 89 ? 7.341 -3.809 -13.312 1.00 79.62 89 ALA A CA 1
ATOM 686 C C . ALA A 1 89 ? 7.608 -5.256 -13.762 1.00 79.62 89 ALA A C 1
ATOM 688 O O . ALA A 1 89 ? 8.714 -5.761 -13.569 1.00 79.62 89 ALA A O 1
ATOM 689 N N . LEU A 1 90 ? 6.646 -5.899 -14.431 1.00 77.25 90 LEU A N 1
ATOM 690 C CA . LEU A 1 90 ? 6.802 -7.241 -15.000 1.00 77.25 90 LEU A CA 1
ATOM 691 C C . LEU A 1 90 ? 7.872 -7.273 -16.094 1.00 77.25 90 LEU A C 1
ATOM 693 O O . LEU A 1 90 ? 8.692 -8.190 -16.122 1.00 77.25 90 LEU A O 1
ATOM 697 N N . ASN A 1 91 ? 7.927 -6.257 -16.957 1.00 78.25 91 ASN A N 1
ATOM 698 C CA . ASN A 1 91 ? 8.961 -6.164 -17.988 1.00 78.25 91 ASN A CA 1
ATOM 699 C C . ASN A 1 91 ? 10.367 -5.980 -17.380 1.00 78.25 91 ASN A C 1
ATOM 701 O O . ASN A 1 91 ? 11.342 -6.567 -17.850 1.00 78.25 91 ASN A O 1
ATOM 705 N N . LYS A 1 92 ? 10.483 -5.209 -16.289 1.00 70.94 92 LYS A N 1
ATOM 706 C CA . LYS A 1 92 ? 11.741 -5.066 -15.535 1.00 70.94 92 LYS A CA 1
ATOM 707 C C . LYS A 1 92 ? 12.138 -6.362 -14.819 1.00 70.94 92 LYS A C 1
ATOM 709 O O . LYS A 1 92 ? 13.304 -6.735 -14.883 1.00 70.94 92 LYS A O 1
ATOM 714 N N . GLY A 1 93 ? 11.186 -7.054 -14.190 1.00 64.75 93 GLY A N 1
ATOM 715 C CA . GLY A 1 93 ? 11.412 -8.317 -13.476 1.00 64.75 93 GLY A CA 1
ATOM 716 C C . GLY A 1 93 ? 11.636 -9.536 -14.379 1.00 64.75 93 GLY A C 1
ATOM 717 O O . GLY A 1 93 ? 12.160 -10.541 -13.910 1.00 64.75 93 GLY A O 1
ATOM 718 N N . SER A 1 94 ? 11.262 -9.450 -15.661 1.00 60.88 94 SER A N 1
ATOM 719 C CA . SER A 1 94 ? 11.479 -10.500 -16.671 1.00 60.88 94 SER A CA 1
ATOM 720 C C . SER A 1 94 ? 12.842 -10.413 -17.355 1.00 60.88 94 SER A C 1
ATOM 722 O O . SER A 1 94 ? 13.207 -11.323 -18.100 1.00 60.88 94 SER A O 1
ATOM 724 N N . LYS A 1 95 ? 13.618 -9.343 -17.128 1.00 56.22 95 LYS A N 1
ATOM 725 C CA . LYS A 1 95 ? 15.025 -9.359 -17.525 1.00 56.22 95 LYS A CA 1
ATOM 726 C C . LYS A 1 95 ? 15.722 -10.383 -16.632 1.00 56.22 95 LYS A C 1
ATOM 728 O O . LYS A 1 95 ? 15.708 -10.181 -15.418 1.00 56.22 95 LYS A O 1
ATOM 733 N N . PRO A 1 96 ? 16.328 -11.453 -17.186 1.00 49.22 96 PRO A N 1
ATOM 734 C CA . PRO A 1 96 ? 17.231 -12.258 -16.387 1.00 49.22 96 PRO A CA 1
ATOM 735 C C . PRO A 1 96 ? 18.260 -11.282 -15.823 1.00 49.22 96 PRO A C 1
ATOM 737 O O . PRO A 1 96 ? 18.832 -10.485 -16.580 1.00 49.22 96 PRO A O 1
ATOM 740 N N . GLU A 1 97 ? 18.425 -11.274 -14.497 1.00 48.31 97 GLU A N 1
ATOM 741 C CA . GLU A 1 97 ? 19.577 -10.626 -13.882 1.00 48.31 97 GLU A CA 1
ATOM 742 C C . GLU A 1 97 ? 20.774 -11.018 -14.730 1.00 48.31 97 GLU A C 1
ATOM 744 O O . GLU A 1 97 ? 20.915 -12.199 -15.053 1.00 48.31 97 GLU A O 1
ATOM 749 N N . LYS A 1 98 ? 21.536 -10.027 -15.207 1.00 51.88 98 LYS A N 1
ATOM 750 C CA . LYS A 1 98 ? 22.702 -10.280 -16.047 1.00 51.88 98 LYS A CA 1
ATOM 751 C C . LYS A 1 98 ? 23.551 -11.317 -15.315 1.00 51.88 98 LYS A C 1
ATOM 753 O O . LYS A 1 98 ? 24.242 -10.973 -14.359 1.00 51.88 98 LYS A O 1
ATOM 758 N N . GLY A 1 99 ? 23.449 -12.578 -15.735 1.00 52.09 99 GLY A N 1
ATOM 759 C CA . GLY A 1 99 ? 24.347 -13.621 -15.287 1.00 52.09 99 GLY A CA 1
ATOM 760 C C . GLY A 1 99 ? 25.759 -13.147 -15.608 1.00 52.09 99 GLY A C 1
ATOM 761 O O . GLY A 1 99 ? 25.925 -12.393 -16.577 1.00 52.09 99 GLY A O 1
ATOM 762 N N . PRO A 1 100 ? 26.765 -13.506 -14.796 1.00 48.97 100 PRO A N 1
ATOM 763 C CA . PRO A 1 100 ? 28.135 -13.145 -15.113 1.00 48.97 100 PRO A CA 1
ATOM 764 C C . PRO A 1 100 ? 28.407 -13.573 -16.555 1.00 48.97 100 PRO A C 1
ATOM 766 O O . PRO A 1 100 ? 28.166 -14.727 -16.913 1.00 48.97 100 PRO A O 1
ATOM 769 N N . SER A 1 101 ? 28.811 -12.614 -17.390 1.00 50.84 101 SER A N 1
ATOM 770 C CA . SER A 1 101 ? 29.193 -12.861 -18.773 1.00 50.84 101 SER A CA 1
ATOM 771 C C . SER A 1 101 ? 30.162 -14.037 -18.800 1.00 50.84 101 SER A C 1
ATOM 773 O O . SER A 1 101 ? 31.272 -13.939 -18.280 1.00 50.84 101 SER A O 1
ATOM 775 N N . VAL A 1 102 ? 29.746 -15.154 -19.391 1.00 56.59 102 VAL A N 1
ATOM 776 C CA . VAL A 1 102 ? 30.626 -16.282 -19.711 1.00 56.59 102 VAL A CA 1
ATOM 777 C C . VAL A 1 102 ? 31.409 -15.967 -20.989 1.00 56.59 102 VAL A C 1
ATOM 779 O O . VAL A 1 102 ? 31.408 -16.735 -21.943 1.00 56.59 102 VAL A O 1
ATOM 782 N N . ASP A 1 103 ? 32.083 -14.817 -21.015 1.00 54.25 103 ASP A N 1
ATOM 783 C CA . ASP A 1 103 ? 33.142 -14.542 -21.984 1.00 54.25 103 ASP A CA 1
ATOM 784 C C . ASP A 1 103 ? 34.420 -15.182 -21.444 1.00 54.25 103 ASP A C 1
ATOM 786 O O . ASP A 1 103 ? 35.196 -14.567 -20.712 1.00 54.25 103 ASP A O 1
ATOM 790 N N . GLY A 1 104 ? 34.597 -16.473 -21.726 1.00 48.41 104 GLY A N 1
ATOM 791 C CA . GLY A 1 104 ? 35.786 -17.187 -21.274 1.00 48.41 104 GLY A CA 1
ATOM 792 C C . GLY A 1 104 ? 35.737 -18.708 -21.344 1.00 48.41 104 GLY A C 1
ATOM 793 O O . GLY A 1 104 ? 36.370 -19.354 -20.514 1.00 48.41 104 GLY A O 1
ATOM 794 N N . ILE A 1 105 ? 35.037 -19.311 -22.310 1.00 53.62 105 ILE A N 1
ATOM 795 C CA . ILE A 1 105 ? 35.378 -20.678 -22.736 1.00 53.62 105 ILE A CA 1
ATOM 796 C C . ILE A 1 105 ? 36.670 -20.605 -23.553 1.00 53.62 105 ILE A C 1
ATOM 798 O O . ILE A 1 105 ? 36.656 -20.630 -24.778 1.00 53.62 105 ILE A O 1
ATOM 802 N N . HIS A 1 106 ? 37.800 -20.445 -22.860 1.00 48.41 106 HIS A N 1
ATOM 803 C CA . HIS A 1 106 ? 39.088 -20.782 -23.445 1.00 48.41 106 HIS A CA 1
ATOM 804 C C . HIS A 1 106 ? 39.218 -22.301 -23.373 1.00 48.41 106 HIS A C 1
ATOM 806 O O . HIS A 1 106 ? 39.236 -22.889 -22.288 1.00 48.41 106 HIS A O 1
ATOM 812 N N . GLU A 1 107 ? 39.220 -22.907 -24.553 1.00 51.41 107 GLU A N 1
ATOM 813 C CA . GLU A 1 107 ? 39.483 -24.311 -24.819 1.00 51.41 107 GLU A CA 1
ATOM 814 C C . GLU A 1 107 ? 40.668 -24.783 -23.966 1.00 51.41 107 GLU A C 1
ATOM 816 O O . GLU A 1 107 ? 41.806 -24.361 -24.156 1.00 51.41 107 GLU A O 1
ATOM 821 N N . ARG A 1 108 ? 40.410 -25.647 -22.977 1.00 48.09 108 ARG A N 1
ATOM 822 C CA . ARG A 1 108 ? 41.480 -26.459 -22.403 1.00 48.09 108 ARG A CA 1
ATOM 823 C C . ARG A 1 108 ? 41.639 -27.658 -23.308 1.00 48.09 108 ARG A C 1
ATOM 825 O O . ARG A 1 108 ? 40.836 -28.588 -23.271 1.00 48.09 108 ARG A O 1
ATOM 832 N N . GLU A 1 109 ? 42.663 -27.555 -24.142 1.00 52.56 109 GLU A N 1
ATOM 833 C CA . GLU A 1 109 ? 43.189 -28.619 -24.972 1.00 52.56 109 GLU A CA 1
ATOM 834 C C . GLU A 1 109 ? 43.234 -29.937 -24.194 1.00 52.56 109 GLU A C 1
ATOM 836 O O . GLU A 1 109 ? 43.760 -30.039 -23.081 1.00 52.56 109 GLU A O 1
ATOM 841 N N . THR A 1 110 ? 42.655 -30.959 -24.811 1.00 52.94 110 THR A N 1
ATOM 842 C CA . THR A 1 110 ? 42.807 -32.359 -24.447 1.00 52.94 110 THR A CA 1
ATOM 843 C C . THR A 1 110 ? 44.261 -32.761 -24.668 1.00 52.94 110 THR A C 1
ATOM 845 O O . THR A 1 110 ? 44.603 -33.270 -25.734 1.00 52.94 110 THR A O 1
ATOM 848 N N . ASN A 1 111 ? 45.135 -32.523 -23.689 1.00 46.97 111 ASN A N 1
ATOM 849 C CA . ASN A 1 111 ? 46.469 -33.103 -23.735 1.00 46.97 111 ASN A CA 1
ATOM 850 C C . ASN A 1 111 ? 46.453 -34.499 -23.099 1.00 46.97 111 ASN A C 1
ATOM 852 O O . ASN A 1 111 ? 46.391 -34.650 -21.882 1.00 46.97 111 ASN A O 1
ATOM 856 N N . SER A 1 112 ? 46.447 -35.483 -23.996 1.00 49.81 112 SER A N 1
ATOM 857 C CA . SER A 1 112 ? 47.128 -36.777 -23.932 1.00 49.81 112 SER A CA 1
ATOM 858 C C . SER A 1 112 ? 47.084 -37.548 -22.614 1.00 49.81 112 SER A C 1
ATOM 860 O O . SER A 1 112 ? 47.867 -37.347 -21.691 1.00 49.81 112 SER A O 1
ATOM 862 N N . ILE A 1 113 ? 46.211 -38.549 -22.618 1.00 54.22 113 ILE A N 1
ATOM 863 C CA . ILE A 1 113 ? 46.312 -39.740 -21.786 1.00 54.22 113 ILE A CA 1
ATOM 864 C C . ILE A 1 113 ? 47.478 -40.562 -22.363 1.00 54.22 113 ILE A C 1
ATOM 866 O O . ILE A 1 113 ? 47.331 -41.150 -23.434 1.00 54.22 113 ILE A O 1
ATOM 870 N N . GLU A 1 114 ? 48.634 -40.598 -21.702 1.00 57.12 114 GLU A N 1
ATOM 871 C CA . GLU A 1 114 ? 49.612 -41.657 -21.974 1.00 57.12 114 GLU A CA 1
ATOM 872 C C . GLU A 1 114 ? 49.112 -42.953 -21.315 1.00 57.12 114 GLU A C 1
ATOM 874 O O . GLU A 1 114 ? 48.834 -42.950 -20.110 1.00 57.12 114 GLU A O 1
ATOM 879 N N . PRO A 1 115 ? 48.939 -44.065 -22.054 1.00 49.56 115 PRO A N 1
ATOM 880 C CA . PRO A 1 115 ? 48.597 -45.329 -21.432 1.00 49.56 115 PRO A CA 1
ATOM 881 C C . PRO A 1 115 ? 49.819 -45.915 -20.720 1.00 49.56 115 PRO A C 1
ATOM 883 O O . PRO A 1 115 ? 50.943 -45.901 -21.219 1.00 49.56 115 PRO A O 1
ATOM 886 N N . ALA A 1 116 ? 49.544 -46.447 -19.533 1.00 48.88 116 ALA A N 1
ATOM 887 C CA . ALA A 1 116 ? 50.454 -47.231 -18.722 1.00 48.88 116 ALA A CA 1
ATOM 888 C C . ALA A 1 116 ? 51.130 -48.348 -19.533 1.00 48.88 116 ALA A C 1
ATOM 890 O O . ALA A 1 116 ? 50.528 -48.946 -20.427 1.00 48.88 116 ALA A O 1
ATOM 891 N N . GLY A 1 117 ? 52.388 -48.610 -19.180 1.00 51.12 117 GLY A N 1
ATOM 892 C CA . GLY A 1 117 ? 53.264 -49.545 -19.866 1.00 51.12 117 GLY A CA 1
ATOM 893 C C . GLY A 1 117 ? 52.700 -50.951 -20.050 1.00 51.12 117 GLY A C 1
ATOM 894 O O . GLY A 1 117 ? 51.930 -51.461 -19.238 1.00 51.12 117 GLY A O 1
ATOM 895 N N . LEU A 1 118 ? 53.171 -51.582 -21.120 1.00 43.22 118 LEU A N 1
ATOM 896 C CA . LEU A 1 118 ? 53.149 -53.018 -21.339 1.00 43.22 118 LEU A CA 1
ATOM 897 C C . LEU A 1 118 ? 54.415 -53.389 -22.124 1.00 43.22 118 LEU A C 1
ATOM 899 O O . LEU A 1 118 ? 54.714 -52.752 -23.136 1.00 43.22 118 LEU A O 1
ATOM 903 N N . PHE A 1 119 ? 55.058 -54.454 -21.630 1.00 55.16 119 PHE A N 1
ATOM 904 C CA . PHE A 1 119 ? 56.333 -55.095 -21.999 1.00 55.16 119 PHE A CA 1
ATOM 905 C C . PHE A 1 119 ? 57.604 -54.531 -21.356 1.00 55.16 119 PHE A C 1
ATOM 907 O O . PHE A 1 119 ? 58.035 -53.412 -21.701 1.00 55.16 119 PHE A O 1
#

InterPro domains:
  IPR002885 Pentatricopeptide repeat [PF13041] (12-55)
  IPR002885 Pentatricopeptide repeat [PS51375] (9-43)
  IPR002885 Pentatricopeptide repeat [PS51375] (44-78)
  IPR002885 Pentatricopeptide repeat [TIGR00756] (12-45)
  IPR002885 Pentatricopeptide repeat [TIGR00756] (47-80)
  IPR011990 Tetratricopeptide-like helical domain superfamily [G3DSA:1.25.40.10] (3-98)

Radius of gyration: 25.86 Å; chains: 1; bounding box: 71×67×49 Å

Foldseek 3Di:
DDPDPPLQALVNLLVQLLVCLVVLNLVSNVVSQVVCVVSVNDHAQSSLLSNLLSCLVVLNLVVSVVSVVVCVVVVHDHDPSSVVSSVVSVVVVPPDPPDPPPPDPPDPDPPDDDDDDDD

Organism: Arundo donax (NCBI:txid35708)